Protein AF-A0A3B0PSJ5-F1 (afdb_monomer_lite)

Sequence (143 aa):
MAKVKHVYKYLIAAVSFLVAGGVSLGAVKLYSDNSSQTKGALNPAENELVNVFLAKDSSPELKFLLQDKKTSVASFGKYQDGQDNLDRVTYNGRSYEYEDFFNVFYLQNGFLPVLEISYGSFKFYNEYLEAVPPHEFLKFAQW

Organism: Mycoplasmopsis synoviae (NCBI:txid2109)

pLDDT: mean 81.46, std 12.16, range [44.53, 95.94]

Secondary structure (DSSP, 8-state):
----SSHHHHHHHHHHHHHHHHHHHHHHHHHHHHSHHHH----TTGGG---TTS-TTPPPEEEEE-TTSS-EEEEEEE-TTS-EEEEEEEETTEEEEHHHHHHHHHHHHSSPPEEEEEETTEEEEES-TTTS-HHHHHHHHT-

Structure (mmCIF, N/CA/C/O backbone):
data_AF-A0A3B0PSJ5-F1
#
_entry.id   AF-A0A3B0PSJ5-F1
#
loop_
_atom_site.group_PDB
_atom_site.id
_atom_site.type_symbol
_atom_site.label_atom_id
_atom_site.label_alt_id
_atom_site.label_comp_id
_atom_site.label_asym_id
_atom_site.label_entity_id
_atom_site.label_seq_id
_atom_site.pdbx_PDB_ins_code
_atom_site.Cartn_x
_atom_site.Cartn_y
_atom_site.Cartn_z
_atom_site.occupancy
_atom_site.B_iso_or_equiv
_atom_site.auth_seq_id
_atom_site.auth_comp_id
_atom_site.auth_asym_id
_atom_site.auth_atom_id
_atom_site.pdbx_PDB_model_num
ATOM 1 N N . MET A 1 1 ? 34.531 -24.315 -59.737 1.00 44.53 1 MET A N 1
ATOM 2 C CA . MET A 1 1 ? 33.928 -23.909 -58.446 1.00 44.53 1 MET A CA 1
ATOM 3 C C . MET A 1 1 ? 33.456 -22.464 -58.548 1.00 44.53 1 MET A C 1
ATOM 5 O O . MET A 1 1 ? 34.276 -21.563 -58.488 1.00 44.53 1 MET A O 1
ATOM 9 N N . ALA A 1 2 ? 32.162 -22.224 -58.768 1.00 51.25 2 ALA A N 1
ATOM 10 C CA . ALA A 1 2 ? 31.611 -20.874 -58.922 1.00 51.25 2 ALA A CA 1
ATOM 11 C C . ALA A 1 2 ? 30.341 -20.725 -58.073 1.00 51.25 2 ALA A C 1
ATOM 13 O O . ALA A 1 2 ? 29.242 -20.792 -58.605 1.00 51.25 2 ALA A O 1
ATOM 14 N N . LYS A 1 3 ? 30.474 -20.595 -56.743 1.00 53.72 3 LYS A N 1
ATOM 15 C CA . LYS A 1 3 ? 29.314 -20.410 -55.840 1.00 53.72 3 LYS A CA 1
ATOM 16 C C . LYS A 1 3 ? 29.576 -19.545 -54.590 1.00 53.72 3 LYS A C 1
ATOM 18 O O . LYS A 1 3 ? 28.887 -19.705 -53.595 1.00 53.72 3 LYS A O 1
ATOM 23 N N . VAL A 1 4 ? 30.516 -18.590 -54.615 1.00 59.34 4 VAL A N 1
ATOM 24 C CA . VAL A 1 4 ? 30.759 -17.696 -53.448 1.00 59.34 4 VAL A CA 1
ATOM 25 C C . VAL A 1 4 ? 30.830 -16.211 -53.834 1.00 59.34 4 VAL A C 1
ATOM 27 O O . VAL A 1 4 ? 31.589 -15.442 -53.261 1.00 59.34 4 VAL A O 1
ATOM 30 N N . LYS A 1 5 ? 30.055 -15.759 -54.831 1.00 58.47 5 LYS A N 1
ATOM 31 C CA . LYS A 1 5 ? 30.132 -14.357 -55.299 1.00 58.47 5 LYS A CA 1
ATOM 32 C C . LYS A 1 5 ? 29.093 -13.407 -54.692 1.00 58.47 5 LYS A C 1
ATOM 34 O O . LYS A 1 5 ? 29.163 -12.215 -54.964 1.00 58.47 5 LYS A O 1
ATOM 39 N N . HIS A 1 6 ? 28.141 -13.884 -53.883 1.00 66.50 6 HIS A N 1
ATOM 40 C CA . HIS A 1 6 ? 27.057 -13.039 -53.337 1.00 66.50 6 HIS A CA 1
ATOM 41 C C . HIS A 1 6 ? 26.805 -13.187 -51.830 1.00 66.50 6 HIS A C 1
ATOM 43 O O . HIS A 1 6 ? 26.003 -12.436 -51.286 1.00 66.50 6 HIS A O 1
ATOM 49 N N . VAL A 1 7 ? 27.514 -14.085 -51.136 1.00 76.50 7 VAL A N 1
ATOM 50 C CA . VAL A 1 7 ? 27.340 -14.323 -49.688 1.00 76.50 7 VAL A CA 1
ATOM 51 C C . VAL A 1 7 ? 27.573 -13.047 -48.877 1.00 76.50 7 VAL A C 1
ATOM 53 O O . VAL A 1 7 ? 26.792 -12.740 -47.986 1.00 76.50 7 VAL A O 1
ATOM 56 N N . TYR A 1 8 ? 28.571 -12.243 -49.251 1.00 80.69 8 TYR A N 1
ATOM 57 C CA . TYR A 1 8 ? 28.852 -10.968 -48.588 1.00 80.69 8 TYR A CA 1
ATOM 58 C C . TYR A 1 8 ? 27.691 -9.965 -48.690 1.00 80.69 8 TYR A C 1
ATOM 60 O O . TYR A 1 8 ? 27.463 -9.209 -47.755 1.00 80.69 8 TYR A O 1
ATOM 68 N N . LYS A 1 9 ? 26.920 -9.976 -49.789 1.00 82.69 9 LYS A N 1
ATOM 69 C CA . LYS A 1 9 ? 25.769 -9.075 -49.971 1.00 82.69 9 LYS A CA 1
ATOM 70 C C . LYS A 1 9 ? 24.626 -9.450 -49.032 1.00 82.69 9 LYS A C 1
ATOM 72 O O . LYS A 1 9 ? 24.044 -8.575 -48.403 1.00 82.69 9 LYS A O 1
ATOM 77 N N . TYR A 1 10 ? 24.347 -10.747 -48.908 1.00 86.06 10 TYR A N 1
ATOM 78 C CA . TYR A 1 10 ? 23.341 -11.255 -47.974 1.00 86.06 10 TYR A CA 1
ATOM 79 C C . TYR A 1 10 ? 23.756 -11.048 -46.519 1.00 86.06 10 TYR A C 1
ATOM 81 O O . TYR A 1 10 ? 22.918 -10.718 -45.689 1.00 86.06 10 TYR A O 1
ATOM 89 N N . LEU A 1 11 ? 25.048 -11.185 -46.221 1.00 89.00 11 LEU A N 1
ATOM 90 C CA . LEU A 1 11 ? 25.582 -10.986 -44.879 1.00 89.00 11 LEU A CA 1
ATOM 91 C C . LEU A 1 11 ? 25.505 -9.512 -44.463 1.00 89.00 11 LEU A C 1
ATOM 93 O O . LEU A 1 11 ? 25.037 -9.217 -43.370 1.00 89.00 11 LEU A O 1
ATOM 97 N N . ILE A 1 12 ? 25.856 -8.585 -45.361 1.00 89.12 12 ILE A N 1
ATOM 98 C CA . ILE A 1 12 ? 25.671 -7.145 -45.132 1.00 89.12 12 ILE A CA 1
ATOM 99 C C . ILE A 1 12 ? 24.187 -6.822 -44.927 1.00 89.12 12 ILE A C 1
ATOM 101 O O . ILE A 1 12 ? 23.848 -6.164 -43.952 1.00 89.12 12 ILE A O 1
ATOM 105 N N . ALA A 1 13 ? 23.294 -7.330 -45.783 1.00 89.06 13 ALA A N 1
ATOM 106 C CA . ALA A 1 13 ? 21.857 -7.085 -45.651 1.00 89.06 13 ALA A CA 1
ATOM 107 C C . ALA A 1 13 ? 21.289 -7.615 -44.322 1.00 89.06 13 ALA A C 1
ATOM 109 O O . ALA A 1 13 ? 20.544 -6.904 -43.653 1.00 89.06 13 ALA A O 1
ATOM 110 N N . ALA A 1 14 ? 21.673 -8.827 -43.910 1.00 90.25 14 ALA A N 1
ATOM 111 C CA . ALA A 1 14 ? 21.241 -9.419 -42.646 1.00 90.25 14 ALA A CA 1
ATOM 112 C C . ALA A 1 14 ? 21.740 -8.616 -41.436 1.00 90.25 14 ALA A C 1
ATOM 114 O O . ALA A 1 14 ? 20.963 -8.327 -40.529 1.00 90.25 14 ALA A O 1
ATOM 115 N N . VAL A 1 15 ? 23.010 -8.198 -41.446 1.00 91.94 15 VAL A N 1
ATOM 116 C CA . VAL A 1 15 ? 23.580 -7.356 -40.384 1.00 91.94 15 VAL A CA 1
ATOM 117 C C . VAL A 1 15 ? 22.873 -6.005 -40.328 1.00 91.94 15 VAL A C 1
ATOM 119 O O . VAL A 1 15 ? 22.476 -5.578 -39.249 1.00 91.94 15 VAL A O 1
ATOM 122 N N . SER A 1 16 ? 22.644 -5.351 -41.468 1.00 92.12 16 SER A N 1
ATOM 123 C CA . SER A 1 16 ? 21.917 -4.080 -41.514 1.00 92.12 16 SER A CA 1
ATOM 124 C C . SER A 1 16 ? 20.494 -4.209 -40.970 1.00 92.12 16 SER A C 1
ATOM 126 O O . SER A 1 16 ? 20.046 -3.329 -40.239 1.00 92.12 16 SER A O 1
ATOM 128 N N . PHE A 1 17 ? 19.801 -5.311 -41.269 1.00 93.56 17 PHE A N 1
ATOM 129 C CA . PHE A 1 17 ? 18.448 -5.555 -40.767 1.00 93.56 17 PHE A CA 1
ATOM 130 C C . PHE A 1 17 ? 18.428 -5.787 -39.251 1.00 93.56 17 PHE A C 1
ATOM 132 O O . PHE A 1 17 ? 17.582 -5.232 -38.552 1.00 93.56 17 PHE A O 1
ATOM 139 N N . LEU A 1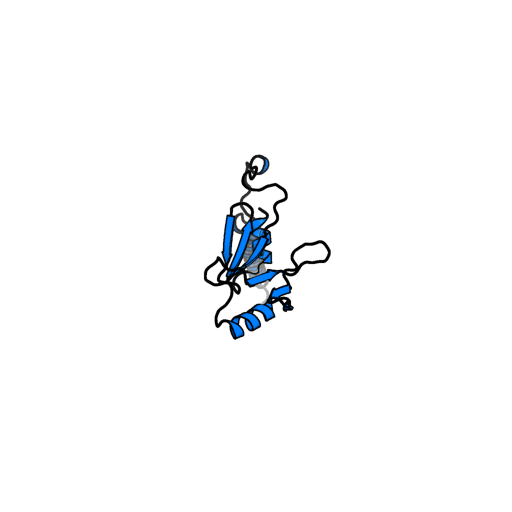 18 ? 19.390 -6.555 -38.729 1.00 94.56 18 LEU A N 1
ATOM 140 C CA . LEU A 1 18 ? 19.534 -6.794 -37.292 1.00 94.56 18 LEU A CA 1
ATOM 141 C C . LEU A 1 18 ? 19.903 -5.519 -36.533 1.00 94.56 18 LEU A C 1
ATOM 143 O O . LEU A 1 18 ? 19.345 -5.263 -35.469 1.00 94.56 18 LEU A O 1
ATOM 147 N N . VAL A 1 19 ? 20.799 -4.699 -37.085 1.00 95.50 19 VAL A N 1
ATOM 148 C CA . VAL A 1 19 ? 21.172 -3.409 -36.492 1.00 95.50 19 VAL A CA 1
ATOM 149 C C . VAL A 1 19 ? 19.974 -2.465 -36.481 1.00 95.50 19 VAL A C 1
ATOM 151 O O . VAL A 1 19 ? 19.663 -1.905 -35.435 1.00 95.50 19 VAL A O 1
ATOM 154 N N . ALA A 1 20 ? 19.264 -2.325 -37.603 1.00 94.06 20 ALA A N 1
ATOM 155 C CA . ALA A 1 20 ? 18.084 -1.468 -37.677 1.00 94.06 20 ALA A CA 1
ATOM 156 C C . ALA A 1 20 ? 16.992 -1.925 -36.695 1.00 94.06 20 ALA A C 1
ATOM 158 O O . ALA A 1 20 ? 16.495 -1.118 -35.913 1.00 94.06 20 ALA A O 1
ATOM 159 N N . GLY A 1 21 ? 16.680 -3.225 -36.668 1.00 95.31 21 GLY A N 1
ATOM 160 C CA . GLY A 1 21 ? 15.701 -3.790 -35.739 1.00 95.31 21 GLY A CA 1
ATOM 161 C C . GLY A 1 21 ? 16.107 -3.619 -34.274 1.00 95.31 21 GLY A C 1
ATOM 162 O O . GLY A 1 21 ? 15.289 -3.207 -33.453 1.00 95.31 21 GLY A O 1
ATOM 163 N N . GLY A 1 22 ? 17.378 -3.865 -33.949 1.00 95.69 22 GLY A N 1
ATOM 164 C CA . GLY A 1 22 ? 17.918 -3.683 -32.603 1.00 95.69 22 GLY A CA 1
ATOM 165 C C . GLY A 1 22 ? 17.865 -2.228 -32.136 1.00 95.69 22 GLY A C 1
ATOM 166 O O . GLY A 1 22 ? 17.450 -1.967 -31.010 1.00 95.69 22 GLY A O 1
ATOM 167 N N . VAL A 1 23 ? 18.210 -1.275 -33.008 1.00 95.94 23 VAL A N 1
ATOM 168 C CA . VAL A 1 23 ? 18.124 0.163 -32.707 1.00 95.94 23 VAL A CA 1
ATOM 169 C C . VAL A 1 23 ? 16.675 0.587 -32.487 1.00 95.94 23 VAL A C 1
ATOM 171 O O . VAL A 1 23 ? 16.395 1.269 -31.506 1.00 95.94 23 VAL A O 1
ATOM 174 N N . SER A 1 24 ? 15.741 0.168 -33.346 1.00 95.00 24 SER A N 1
ATOM 175 C CA . SER A 1 24 ? 14.327 0.527 -33.194 1.00 95.00 24 SER A CA 1
ATOM 176 C C . SER A 1 24 ? 13.722 -0.041 -31.909 1.00 95.00 24 SER A C 1
ATOM 178 O O . SER A 1 24 ? 13.111 0.702 -31.144 1.00 95.00 24 SER A O 1
ATOM 180 N N . LEU A 1 25 ? 13.930 -1.331 -31.628 1.00 94.81 25 LEU A N 1
ATOM 181 C CA . LEU A 1 25 ? 13.424 -1.961 -30.405 1.00 94.81 25 LEU A CA 1
ATOM 182 C C . LEU A 1 25 ? 14.086 -1.381 -29.150 1.00 94.81 25 LEU A C 1
ATOM 184 O O . LEU A 1 25 ? 13.407 -1.121 -28.158 1.00 94.81 25 LEU A O 1
ATOM 188 N N . GLY A 1 26 ? 15.395 -1.130 -29.203 1.00 94.56 26 GLY A N 1
ATOM 189 C CA . GLY A 1 26 ? 16.142 -0.508 -28.114 1.00 94.56 26 GLY A CA 1
ATOM 190 C C . GLY A 1 26 ? 15.674 0.917 -27.826 1.00 94.56 26 GLY A C 1
ATOM 191 O O . GLY A 1 26 ? 15.481 1.263 -26.665 1.00 94.56 26 GLY A O 1
ATOM 192 N N . ALA A 1 27 ? 15.422 1.720 -28.863 1.00 93.81 27 ALA A N 1
ATOM 193 C CA . ALA A 1 27 ? 14.903 3.077 -28.720 1.00 93.81 27 ALA A CA 1
ATOM 194 C C . ALA A 1 27 ? 13.500 3.088 -28.102 1.00 93.81 27 ALA A C 1
ATOM 196 O O . ALA A 1 27 ? 13.247 3.871 -27.190 1.00 93.81 27 ALA A O 1
ATOM 197 N N . VAL A 1 28 ? 12.610 2.190 -28.540 1.00 94.12 28 VAL A N 1
ATOM 198 C CA . VAL A 1 28 ? 11.267 2.054 -27.954 1.00 94.12 28 VAL A CA 1
ATOM 199 C C . VAL A 1 28 ? 11.355 1.630 -26.492 1.00 94.12 28 VAL A C 1
ATOM 201 O O . VAL A 1 28 ? 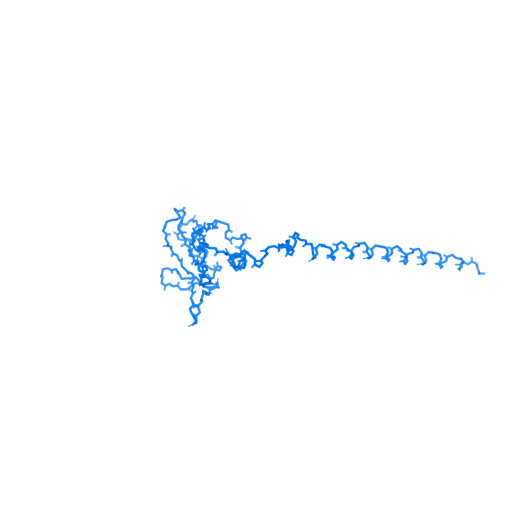10.692 2.230 -25.651 1.00 94.12 28 VAL A O 1
ATOM 204 N N . LYS A 1 29 ? 12.198 0.644 -26.164 1.00 93.69 29 LYS A N 1
ATOM 205 C CA . LYS A 1 29 ? 12.382 0.198 -24.780 1.00 93.69 29 LYS A CA 1
ATOM 206 C C . LYS A 1 29 ? 12.947 1.308 -23.894 1.00 93.69 29 LYS A C 1
ATOM 208 O O . LYS A 1 29 ? 12.393 1.574 -22.835 1.00 93.69 29 LYS A O 1
ATOM 213 N N . LEU A 1 30 ? 14.006 1.983 -24.341 1.00 93.81 30 LEU A N 1
ATOM 214 C CA . LEU A 1 30 ? 14.597 3.102 -23.608 1.00 93.81 30 LEU A CA 1
ATOM 215 C C . LEU A 1 30 ? 13.599 4.239 -23.414 1.00 93.81 30 LEU A C 1
ATOM 217 O O . LEU A 1 30 ? 13.533 4.792 -22.319 1.00 93.81 30 LEU A O 1
ATOM 221 N N . TYR A 1 31 ? 12.824 4.582 -24.444 1.00 91.19 31 TYR A N 1
ATOM 222 C CA . TYR A 1 31 ?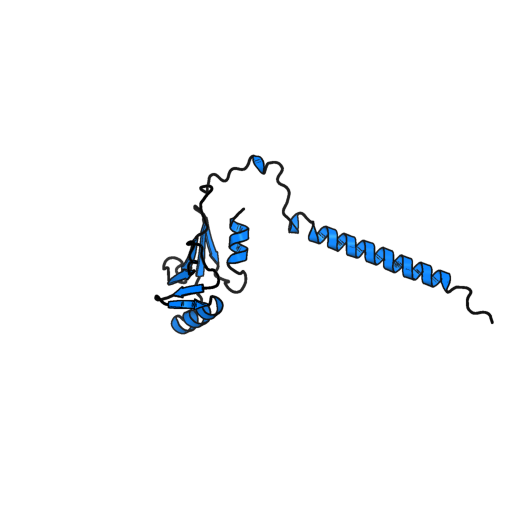 11.790 5.601 -24.327 1.00 91.19 31 TYR A CA 1
ATOM 223 C C . TYR A 1 31 ? 10.706 5.170 -23.343 1.00 91.19 31 TYR A C 1
ATOM 225 O O . TYR A 1 31 ? 10.390 5.936 -22.446 1.00 91.19 31 TYR A O 1
ATOM 233 N N . SER A 1 32 ? 10.191 3.943 -23.450 1.00 89.94 32 SER A N 1
ATOM 234 C CA . SER A 1 32 ? 9.193 3.398 -22.525 1.00 89.94 32 SER A CA 1
ATOM 235 C C . SER A 1 32 ? 9.680 3.481 -21.079 1.00 89.94 32 SER A C 1
ATOM 237 O O . SER A 1 32 ? 9.009 4.077 -20.246 1.00 89.94 32 SER A O 1
ATOM 239 N N . ASP A 1 33 ? 10.885 2.980 -20.801 1.00 89.38 33 ASP A N 1
ATOM 240 C CA . ASP A 1 33 ? 11.444 2.920 -19.448 1.00 89.38 33 ASP A CA 1
ATOM 241 C C . ASP A 1 33 ? 11.772 4.319 -18.872 1.00 89.38 33 ASP A C 1
ATOM 243 O O . ASP A 1 33 ? 11.906 4.473 -17.659 1.00 89.38 33 ASP A O 1
ATOM 247 N N . ASN A 1 34 ? 11.914 5.351 -19.717 1.00 88.12 34 ASN A N 1
ATOM 248 C CA . ASN A 1 34 ? 12.265 6.720 -19.308 1.00 88.12 34 ASN A CA 1
ATOM 249 C C . ASN A 1 34 ? 11.186 7.772 -19.602 1.00 88.12 34 ASN A C 1
ATOM 251 O O . ASN A 1 34 ? 11.430 8.960 -19.393 1.00 88.12 34 ASN A O 1
ATOM 255 N N . SER A 1 35 ? 10.023 7.366 -20.102 1.00 85.88 35 SER A N 1
ATOM 256 C CA . SER A 1 35 ? 8.956 8.285 -20.494 1.00 85.88 35 SER A CA 1
ATOM 257 C C . SER A 1 35 ? 8.373 9.006 -19.280 1.00 85.88 35 SER A C 1
ATOM 259 O O . SER A 1 35 ? 8.423 8.496 -18.159 1.00 85.88 35 SER A O 1
ATOM 261 N N . SER A 1 36 ? 7.761 10.172 -19.496 1.00 83.62 36 SER A N 1
ATOM 262 C CA . SER A 1 36 ? 7.045 10.886 -18.432 1.00 83.62 36 SER A CA 1
ATOM 263 C C . SER A 1 36 ? 5.823 10.115 -17.927 1.00 83.62 36 SER A C 1
ATOM 265 O O . SER A 1 36 ? 5.392 10.316 -16.798 1.00 83.62 36 SER A O 1
ATOM 267 N N . GLN A 1 37 ? 5.278 9.202 -18.730 1.00 78.12 37 GLN A N 1
ATOM 268 C CA . GLN A 1 37 ? 4.210 8.292 -18.328 1.00 78.12 37 GLN A CA 1
ATOM 269 C C . GLN A 1 37 ? 4.702 7.249 -17.318 1.00 78.12 37 GLN A C 1
ATOM 271 O O . GLN A 1 37 ? 3.943 6.853 -16.440 1.00 78.12 37 GLN A O 1
ATOM 276 N N . THR A 1 38 ? 5.959 6.816 -17.426 1.00 79.19 38 THR A N 1
ATOM 277 C CA . THR A 1 38 ? 6.551 5.815 -16.526 1.00 79.19 38 THR A CA 1
ATOM 278 C C . THR A 1 38 ? 7.253 6.447 -15.330 1.00 79.19 38 THR A C 1
ATOM 280 O O . THR A 1 38 ? 7.122 5.952 -14.216 1.00 79.19 38 THR A O 1
ATOM 283 N N . LYS A 1 39 ? 7.998 7.536 -15.539 1.00 81.81 39 LYS A N 1
ATOM 284 C CA . LYS A 1 39 ? 8.790 8.207 -14.496 1.00 81.81 39 LYS A CA 1
ATOM 285 C C . LYS A 1 39 ? 8.101 9.414 -13.857 1.00 81.81 39 LYS A C 1
ATOM 287 O O . LYS A 1 39 ? 8.651 9.986 -12.924 1.00 81.81 39 LYS A O 1
ATOM 292 N N . GLY A 1 40 ? 6.926 9.801 -14.344 1.00 76.31 40 GLY A N 1
ATOM 293 C CA . GLY A 1 40 ? 6.289 11.064 -13.983 1.00 76.31 40 GLY A CA 1
ATOM 294 C C . GLY A 1 40 ? 6.815 12.233 -14.822 1.00 76.31 40 GLY A C 1
ATOM 295 O O . GLY A 1 40 ? 7.919 12.203 -15.372 1.00 76.31 40 GLY A O 1
ATOM 296 N N . ALA A 1 41 ? 5.994 13.272 -14.970 1.00 77.56 41 ALA A N 1
ATOM 297 C CA . ALA A 1 41 ? 6.405 14.505 -15.631 1.00 77.56 41 ALA A CA 1
ATOM 298 C C . ALA A 1 41 ? 7.224 15.373 -14.666 1.00 77.56 41 ALA A C 1
ATOM 300 O O . ALA A 1 41 ? 6.842 15.535 -13.510 1.00 77.56 41 ALA A O 1
ATOM 301 N N . LEU A 1 42 ? 8.313 15.972 -15.159 1.00 76.19 42 LEU A N 1
ATOM 302 C CA . LEU A 1 42 ? 9.036 16.997 -14.407 1.00 76.19 42 LEU A CA 1
ATOM 303 C C . LEU A 1 42 ? 8.119 18.204 -14.210 1.00 76.19 42 LEU A C 1
ATOM 305 O O . LEU A 1 42 ? 7.652 18.797 -15.187 1.00 76.19 42 LEU A O 1
ATOM 309 N N . ASN A 1 43 ? 7.869 18.561 -12.954 1.00 72.62 43 ASN A N 1
ATOM 310 C CA . ASN A 1 43 ? 7.091 19.740 -12.623 1.00 72.62 43 ASN A CA 1
ATOM 311 C C . ASN A 1 43 ? 8.036 20.947 -12.494 1.00 72.62 43 ASN A C 1
ATOM 313 O O . ASN A 1 43 ? 8.847 20.983 -11.571 1.00 72.62 43 ASN A O 1
ATOM 317 N N . PRO A 1 44 ? 7.956 21.960 -13.377 1.00 77.31 44 PRO A N 1
ATOM 318 C CA . PRO A 1 44 ? 8.846 23.121 -13.312 1.00 77.31 44 PRO A CA 1
ATOM 319 C C . PRO A 1 44 ? 8.696 23.939 -12.017 1.00 77.31 44 PRO A C 1
ATOM 321 O O . PRO A 1 44 ? 9.585 24.725 -11.705 1.00 77.31 44 PRO A O 1
ATOM 324 N N . ALA A 1 45 ? 7.609 23.741 -11.264 1.00 77.69 45 ALA A N 1
ATOM 325 C CA . ALA A 1 45 ? 7.339 24.388 -9.982 1.00 77.69 45 ALA A CA 1
ATOM 326 C C . ALA A 1 45 ? 7.467 23.433 -8.776 1.00 77.69 45 ALA A C 1
ATOM 328 O O . ALA A 1 45 ? 6.972 23.750 -7.701 1.00 77.69 45 ALA A O 1
ATOM 329 N N . GLU A 1 46 ? 8.113 22.269 -8.919 1.00 70.44 46 GLU A N 1
ATOM 330 C CA . GLU A 1 46 ? 8.253 21.266 -7.843 1.00 70.44 46 GLU A CA 1
ATOM 331 C C . GLU A 1 46 ? 8.769 21.865 -6.523 1.00 70.44 46 GLU A C 1
ATOM 333 O O . GLU A 1 46 ? 8.230 21.582 -5.459 1.00 70.44 46 GLU A O 1
ATOM 338 N N . ASN A 1 47 ? 9.733 22.786 -6.596 1.00 71.56 47 ASN A N 1
ATOM 339 C CA . ASN A 1 47 ? 10.316 23.441 -5.418 1.00 71.56 47 ASN A CA 1
ATOM 340 C C . ASN A 1 47 ? 9.420 24.521 -4.780 1.00 71.56 47 ASN A C 1
ATOM 342 O O . ASN A 1 47 ? 9.739 25.021 -3.701 1.00 71.56 47 ASN A O 1
ATOM 346 N N . GLU A 1 48 ? 8.340 24.919 -5.451 1.00 73.31 48 GLU A N 1
ATOM 347 C CA . GLU A 1 48 ? 7.399 25.947 -4.987 1.00 73.31 48 GLU A CA 1
ATOM 348 C C . GLU A 1 48 ? 6.095 25.337 -4.452 1.00 73.31 48 GLU A C 1
ATOM 350 O O . GLU A 1 48 ? 5.307 26.017 -3.791 1.00 73.31 48 GLU A O 1
ATOM 355 N N . LEU A 1 49 ? 5.864 24.047 -4.706 1.00 63.62 49 LEU A N 1
ATOM 356 C CA . LEU A 1 49 ? 4.686 23.333 -4.239 1.00 63.62 49 LEU A CA 1
ATOM 357 C C . LEU A 1 49 ? 4.900 22.840 -2.810 1.00 63.62 49 LEU A C 1
ATOM 359 O O . LEU A 1 49 ? 5.553 21.834 -2.554 1.00 63.62 49 LEU A O 1
ATOM 363 N N . VAL A 1 50 ? 4.300 23.554 -1.862 1.00 63.09 50 VAL A N 1
ATOM 364 C CA . VAL A 1 50 ? 4.213 23.112 -0.470 1.00 63.09 50 VAL A CA 1
ATOM 365 C C . VAL A 1 50 ? 2.853 22.462 -0.261 1.00 63.09 50 VAL A C 1
ATOM 367 O O . VAL A 1 50 ? 1.815 23.099 -0.454 1.00 63.09 50 VAL A O 1
ATOM 370 N N . ASN A 1 51 ? 2.843 21.195 0.152 1.00 60.50 51 ASN A N 1
ATOM 371 C CA . ASN A 1 51 ? 1.604 20.511 0.490 1.00 60.50 51 ASN A CA 1
ATOM 372 C C . ASN A 1 51 ? 1.063 21.034 1.831 1.00 60.50 51 ASN A C 1
ATOM 374 O O . ASN A 1 51 ? 1.423 20.558 2.901 1.00 60.50 51 ASN A O 1
ATOM 378 N N . VAL A 1 52 ? 0.209 22.056 1.772 1.00 67.25 52 VAL A N 1
ATOM 379 C CA . VAL A 1 52 ? -0.385 22.706 2.956 1.00 67.25 52 VAL A CA 1
ATOM 380 C C . VAL A 1 52 ? -1.447 21.854 3.659 1.00 67.25 52 VAL A C 1
ATOM 382 O O . VAL A 1 52 ? -1.889 22.207 4.751 1.00 67.25 52 VAL A O 1
ATOM 38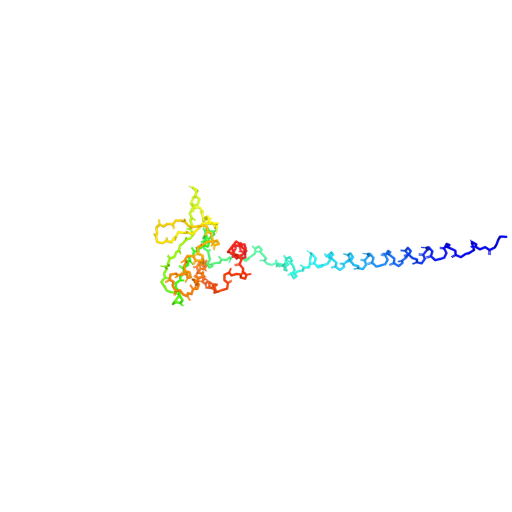5 N N . PHE A 1 53 ? -1.874 20.746 3.048 1.00 60.19 53 PHE A N 1
ATOM 386 C CA . PHE A 1 53 ? -2.893 19.850 3.600 1.00 60.19 53 PHE A CA 1
ATOM 387 C C . PHE A 1 53 ? -2.308 18.768 4.513 1.00 60.19 53 PHE A C 1
ATOM 389 O O . PHE A 1 53 ? -3.062 18.055 5.178 1.00 60.19 53 PHE A O 1
ATOM 396 N N . LEU A 1 54 ? -0.980 18.653 4.563 1.00 60.22 54 LEU A N 1
ATOM 397 C CA . LEU A 1 54 ? -0.266 17.647 5.335 1.00 60.22 54 LEU A CA 1
ATOM 398 C C . LEU A 1 54 ? 0.766 18.327 6.227 1.00 60.22 54 LEU A C 1
ATOM 400 O O . LEU A 1 54 ? 1.557 19.155 5.781 1.00 60.22 54 LEU A O 1
ATOM 404 N N . ALA A 1 55 ? 0.794 17.946 7.502 1.00 60.91 55 ALA A N 1
ATOM 405 C CA . ALA A 1 55 ? 1.988 18.191 8.293 1.00 60.91 55 ALA A CA 1
ATOM 406 C C . ALA A 1 55 ? 3.132 17.387 7.659 1.00 60.91 55 ALA A C 1
ATOM 408 O O . ALA A 1 55 ? 2.925 16.236 7.266 1.00 60.91 55 ALA A O 1
ATOM 409 N N . LYS A 1 56 ? 4.329 17.980 7.588 1.00 56.81 56 LYS A N 1
ATOM 410 C CA . LYS A 1 56 ? 5.532 17.399 6.961 1.00 56.81 56 LYS A CA 1
ATOM 411 C C . LYS A 1 56 ? 5.909 16.008 7.507 1.00 56.81 56 LYS A C 1
ATOM 413 O O . LYS A 1 56 ? 6.641 15.272 6.857 1.00 56.81 56 LYS A O 1
ATOM 418 N N . ASP A 1 57 ? 5.342 15.650 8.659 1.00 60.44 57 ASP A N 1
ATOM 419 C CA . ASP A 1 57 ? 5.638 14.443 9.427 1.00 60.44 57 ASP A CA 1
ATOM 420 C C . ASP A 1 57 ? 4.417 13.506 9.539 1.00 60.44 57 ASP A C 1
ATOM 422 O O . ASP A 1 57 ? 4.443 12.516 10.272 1.00 60.44 57 ASP A O 1
ATOM 426 N N . SER A 1 58 ? 3.311 13.820 8.851 1.00 65.69 58 SER A N 1
ATOM 427 C CA . SER A 1 58 ? 2.139 12.944 8.848 1.00 65.69 58 SER A CA 1
ATOM 428 C C . SER A 1 58 ? 2.476 11.659 8.099 1.00 65.69 58 SER A C 1
ATOM 430 O O . SER A 1 58 ? 2.894 11.688 6.946 1.00 65.69 58 SER A O 1
ATOM 432 N N . SER A 1 59 ? 2.346 10.526 8.785 1.00 71.75 59 SER A N 1
ATOM 433 C CA . SER A 1 59 ? 2.484 9.203 8.182 1.00 71.75 59 SER A CA 1
ATOM 434 C C . SER A 1 59 ? 1.096 8.682 7.817 1.00 71.75 59 SER A C 1
ATOM 436 O O . SER A 1 59 ? 0.154 8.906 8.580 1.00 71.75 59 SER A O 1
ATOM 438 N N . PRO A 1 60 ? 0.937 8.015 6.666 1.00 76.44 60 PRO A N 1
ATOM 439 C CA . PRO A 1 60 ? -0.323 7.376 6.320 1.00 76.44 60 PRO A CA 1
ATOM 440 C C . PRO A 1 60 ? -0.688 6.307 7.354 1.00 76.44 60 PRO A C 1
ATOM 442 O O . PRO A 1 60 ? 0.149 5.501 7.752 1.00 76.44 60 PRO A O 1
ATOM 445 N N . GLU A 1 61 ? -1.948 6.305 7.775 1.00 82.31 61 GLU A N 1
ATOM 446 C CA . GLU A 1 61 ? -2.506 5.316 8.693 1.00 82.31 61 GLU A CA 1
ATOM 447 C C . GLU A 1 61 ? -3.307 4.272 7.919 1.00 82.31 61 GLU A C 1
ATOM 449 O O . GLU A 1 61 ? -4.152 4.606 7.083 1.00 82.31 61 GLU A O 1
ATOM 454 N N . LEU A 1 62 ? -3.069 3.001 8.237 1.00 86.94 62 LEU A N 1
ATOM 455 C CA . LEU A 1 62 ? -3.686 1.857 7.579 1.00 86.94 62 LEU A CA 1
ATOM 456 C C . LEU A 1 62 ? -4.546 1.057 8.560 1.00 86.94 62 LEU A C 1
ATOM 458 O O . LEU A 1 62 ? -4.080 0.627 9.619 1.00 86.94 62 LEU A O 1
ATOM 462 N N . LYS A 1 63 ? -5.796 0.779 8.187 1.00 90.81 63 LYS A N 1
ATOM 463 C CA . LYS A 1 63 ? -6.669 -0.126 8.951 1.00 90.81 63 LYS A CA 1
ATOM 464 C C . LYS A 1 63 ? -7.675 -0.831 8.061 1.00 90.81 63 LYS A C 1
ATOM 466 O O . LYS A 1 63 ? -8.069 -0.329 7.013 1.00 90.81 63 LYS A O 1
ATOM 471 N N . PHE A 1 64 ? -8.143 -1.974 8.528 1.00 92.88 64 PHE A N 1
ATOM 472 C CA . PHE A 1 64 ? -9.209 -2.726 7.893 1.00 92.88 64 PHE A CA 1
ATOM 473 C C . PHE A 1 64 ? -10.543 -2.410 8.551 1.00 92.88 64 PHE A C 1
ATOM 475 O O . PHE A 1 64 ? -10.664 -2.405 9.779 1.00 92.88 64 PHE A O 1
ATOM 482 N N . LEU A 1 65 ? -11.549 -2.182 7.719 1.00 94.75 65 LEU A N 1
ATOM 483 C CA . LEU A 1 65 ? -12.911 -1.848 8.092 1.00 94.75 65 LEU A CA 1
ATOM 484 C C . LEU A 1 65 ? -13.891 -2.929 7.620 1.00 94.75 65 LEU A C 1
ATOM 486 O O . LEU A 1 65 ? -13.599 -3.710 6.711 1.00 94.75 65 LEU A O 1
ATOM 490 N N . LEU A 1 66 ? -15.088 -2.932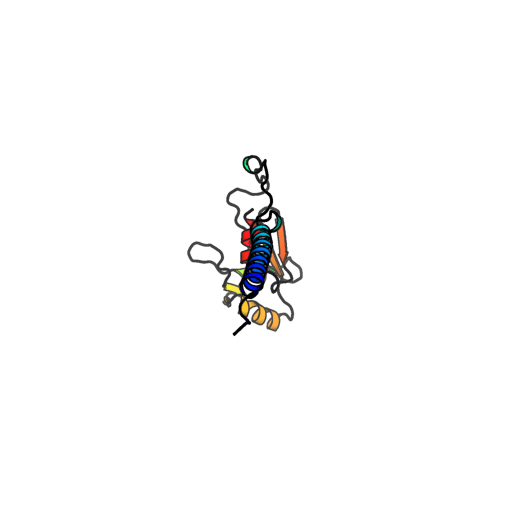 8.206 1.00 93.88 66 LEU A N 1
ATOM 491 C CA . LEU A 1 66 ? -16.252 -3.595 7.618 1.00 93.88 66 LEU A CA 1
ATOM 492 C C . LEU A 1 66 ? -16.694 -2.895 6.322 1.00 93.88 66 LEU A C 1
ATOM 494 O O . LEU A 1 66 ? -16.292 -1.769 6.022 1.00 93.88 66 LEU A O 1
ATOM 498 N N . GLN A 1 67 ? -17.604 -3.540 5.586 1.00 89.81 67 GLN A N 1
ATOM 499 C CA . GLN A 1 67 ? -18.199 -2.975 4.367 1.00 89.81 67 GLN A CA 1
ATOM 500 C C . GLN A 1 67 ? -18.954 -1.656 4.597 1.00 89.81 67 GLN A C 1
ATOM 502 O O . GLN A 1 67 ? -19.157 -0.890 3.659 1.00 89.81 67 GLN A O 1
ATOM 507 N N . ASP A 1 68 ? -19.336 -1.353 5.841 1.00 90.31 68 ASP A N 1
ATOM 508 C CA . ASP A 1 68 ? -19.946 -0.073 6.210 1.00 90.31 68 ASP A CA 1
ATOM 509 C C . ASP A 1 68 ? -18.964 1.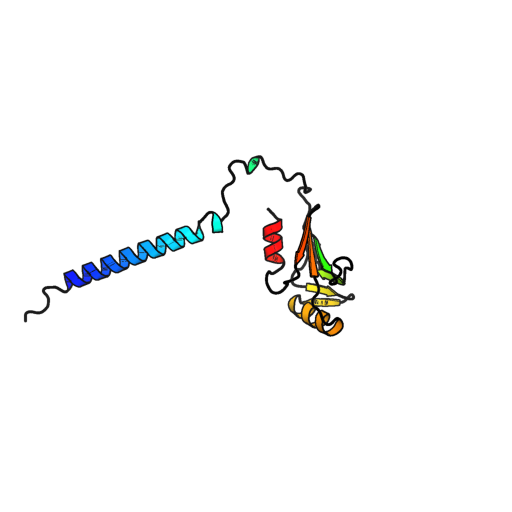116 6.180 1.00 90.31 68 ASP A C 1
ATOM 511 O O . ASP A 1 68 ? -19.402 2.263 6.299 1.00 90.31 68 ASP A O 1
ATOM 515 N N . LYS A 1 69 ? -17.654 0.849 6.034 1.00 89.88 69 LYS A N 1
ATOM 516 C CA . LYS A 1 69 ? -16.545 1.822 6.043 1.00 89.88 69 LYS A CA 1
ATOM 517 C C . LYS A 1 69 ? -16.492 2.690 7.305 1.00 89.88 69 LYS A C 1
ATOM 519 O O . LYS A 1 69 ? -15.923 3.780 7.294 1.00 89.88 69 LYS A O 1
ATOM 524 N N . LYS A 1 70 ? -17.084 2.224 8.404 1.00 89.25 70 LYS A N 1
ATOM 525 C CA . LYS A 1 70 ? -17.138 2.935 9.692 1.00 89.25 70 LYS A CA 1
ATOM 526 C C . LYS A 1 70 ? -16.524 2.112 10.808 1.00 89.25 70 LYS A C 1
ATOM 528 O O . LYS A 1 70 ? -15.853 2.663 11.679 1.00 89.25 70 LYS A O 1
ATOM 533 N N . THR A 1 71 ? -16.744 0.804 10.779 1.00 91.94 71 THR A N 1
ATOM 534 C CA . THR A 1 71 ? -16.337 -0.091 11.855 1.00 91.94 71 THR A CA 1
ATOM 535 C C . THR A 1 71 ? -14.948 -0.647 11.576 1.00 91.94 71 THR A C 1
ATOM 537 O O . THR A 1 71 ? -14.773 -1.423 10.641 1.00 91.94 71 THR A O 1
ATOM 540 N N . SER A 1 72 ? -13.963 -0.262 12.392 1.00 92.69 72 SER A N 1
ATOM 541 C CA . SER A 1 72 ? -12.609 -0.828 12.340 1.00 92.69 72 SER A CA 1
ATOM 542 C C . SER A 1 72 ? -12.596 -2.240 12.905 1.00 92.69 72 SER A C 1
ATOM 544 O O . SER A 1 72 ? -13.113 -2.471 13.996 1.00 92.69 72 SER A O 1
ATOM 546 N N . VAL A 1 73 ? -11.996 -3.172 12.169 1.00 93.69 73 VAL A N 1
ATOM 547 C CA . VAL A 1 73 ? -11.958 -4.597 12.524 1.00 93.69 73 VAL A CA 1
ATOM 548 C C . VAL A 1 73 ? -10.552 -5.116 12.739 1.00 93.69 73 VAL A C 1
ATOM 550 O O . VAL A 1 73 ? -10.354 -5.968 13.599 1.00 93.69 73 VAL A O 1
ATOM 553 N N . ALA A 1 74 ? -9.574 -4.602 11.999 1.00 92.12 74 ALA A N 1
ATOM 554 C CA . ALA A 1 74 ? -8.185 -5.006 12.142 1.00 92.12 74 ALA A CA 1
ATOM 555 C C . ALA A 1 74 ? -7.246 -3.844 11.820 1.00 92.12 74 ALA A C 1
ATOM 557 O O . ALA A 1 74 ? -7.614 -2.893 11.131 1.00 92.12 74 ALA A O 1
ATOM 558 N N . SER A 1 75 ? -6.020 -3.931 12.309 1.00 90.00 75 SER A N 1
ATOM 559 C CA . SER A 1 75 ? -4.948 -2.982 12.007 1.00 90.00 75 SER A CA 1
ATOM 560 C C . SER A 1 75 ? -3.692 -3.746 11.632 1.00 90.00 75 SER A C 1
ATOM 562 O O . SER A 1 75 ? -3.541 -4.914 12.000 1.00 90.00 75 SER A O 1
ATOM 564 N N . PHE A 1 76 ? -2.764 -3.100 10.938 1.00 87.12 76 PHE A N 1
ATOM 565 C CA . PHE A 1 76 ? -1.449 -3.695 10.744 1.00 87.12 76 PHE A CA 1
ATOM 566 C C . PHE A 1 76 ? -0.733 -3.867 12.090 1.00 87.12 76 PHE A C 1
ATOM 568 O O . PHE A 1 76 ? -1.009 -3.165 13.071 1.00 87.12 76 PHE A O 1
ATOM 575 N N . GLY A 1 77 ? 0.126 -4.882 12.168 1.00 77.69 77 GLY A N 1
ATOM 576 C CA . GLY A 1 77 ? 1.056 -5.044 13.276 1.00 77.69 77 GLY A CA 1
ATOM 577 C C . GLY A 1 77 ? 2.056 -3.890 13.298 1.00 77.69 77 GLY A C 1
ATOM 578 O O . GLY A 1 77 ? 2.146 -3.123 12.348 1.00 77.69 77 GLY A O 1
ATOM 579 N N . LYS A 1 78 ? 2.830 -3.771 14.374 1.00 74.12 78 LYS A N 1
ATOM 580 C CA . LYS A 1 78 ? 3.891 -2.765 14.487 1.00 74.12 78 LYS A CA 1
ATOM 581 C C . LYS A 1 78 ? 5.251 -3.454 14.594 1.00 74.12 78 LYS A C 1
ATOM 583 O O . LYS A 1 78 ? 5.369 -4.458 15.300 1.00 74.12 78 LYS A O 1
ATOM 588 N N . TYR A 1 79 ? 6.267 -2.940 13.908 1.00 62.25 79 TYR A N 1
ATOM 589 C CA . TYR A 1 79 ? 7.667 -3.246 14.198 1.00 62.25 79 TYR A CA 1
ATOM 590 C C . TYR A 1 79 ? 8.083 -2.595 15.532 1.00 62.25 79 TYR A C 1
ATOM 592 O O . TYR A 1 79 ? 7.352 -1.782 16.102 1.00 62.25 79 TYR A O 1
ATOM 600 N N . GLN A 1 80 ? 9.248 -2.974 16.073 1.00 55.97 80 GLN A N 1
ATOM 601 C CA . GLN A 1 80 ? 9.720 -2.488 17.383 1.00 55.97 80 GLN A CA 1
ATOM 602 C C . GLN A 1 80 ? 9.962 -0.971 17.433 1.00 55.97 80 GLN A C 1
ATOM 604 O O . GLN A 1 80 ? 9.955 -0.388 18.514 1.00 55.97 80 GLN A O 1
ATOM 609 N N . ASP A 1 81 ? 10.156 -0.340 16.280 1.00 61.66 81 ASP A N 1
ATOM 610 C CA . ASP A 1 81 ? 10.310 1.106 16.110 1.00 61.66 81 ASP A CA 1
ATOM 611 C C . ASP A 1 81 ? 8.967 1.855 15.979 1.00 61.66 81 ASP A C 1
ATOM 613 O O . ASP A 1 81 ? 8.951 3.077 15.850 1.00 61.66 81 ASP A O 1
ATOM 617 N N . GLY A 1 82 ? 7.836 1.142 16.038 1.00 61.38 82 GLY A N 1
ATOM 618 C CA . GLY A 1 82 ? 6.495 1.714 15.921 1.00 61.38 82 GLY A CA 1
ATOM 619 C C . GLY A 1 82 ? 6.002 1.909 14.483 1.00 61.38 82 GLY A C 1
ATOM 620 O O . GLY A 1 82 ? 4.890 2.418 14.302 1.00 61.38 82 GLY A O 1
ATOM 621 N N . GLN A 1 83 ? 6.767 1.488 13.467 1.00 65.88 83 GLN A N 1
ATOM 622 C CA . GLN A 1 83 ? 6.303 1.467 12.076 1.00 65.88 83 GLN A CA 1
ATOM 623 C C . GLN A 1 83 ? 5.326 0.316 11.830 1.00 65.88 83 GLN A C 1
ATOM 625 O O . GLN A 1 83 ? 5.389 -0.711 12.503 1.00 65.88 83 GLN A O 1
ATOM 630 N N . ASP A 1 84 ? 4.414 0.473 10.870 1.00 71.88 84 ASP A N 1
ATOM 631 C CA . ASP A 1 84 ? 3.511 -0.613 10.481 1.00 71.88 84 ASP A CA 1
ATOM 632 C C . ASP A 1 84 ? 4.292 -1.771 9.851 1.00 71.88 84 ASP A C 1
ATOM 634 O O . ASP A 1 84 ? 5.016 -1.605 8.872 1.00 71.88 84 ASP A O 1
ATOM 638 N N . ASN A 1 85 ? 4.105 -2.965 10.409 1.00 79.50 85 ASN A N 1
ATOM 639 C CA . ASN A 1 85 ? 4.505 -4.217 9.796 1.00 79.50 85 ASN A CA 1
ATOM 640 C C . ASN A 1 85 ? 3.413 -4.652 8.823 1.00 79.50 85 ASN A C 1
ATOM 642 O O . ASN A 1 85 ? 2.409 -5.245 9.223 1.00 79.50 85 ASN A O 1
ATOM 646 N N . LEU A 1 86 ? 3.633 -4.346 7.545 1.00 80.69 86 LEU A N 1
ATOM 647 C CA . LEU A 1 86 ? 2.682 -4.616 6.467 1.00 80.69 86 LEU A CA 1
ATOM 648 C C . LEU A 1 86 ? 2.474 -6.110 6.200 1.00 80.69 86 LEU A C 1
ATOM 650 O O . LEU A 1 86 ? 1.463 -6.481 5.611 1.00 80.69 86 LEU A O 1
ATOM 654 N N . ASP A 1 87 ? 3.376 -6.961 6.688 1.00 83.62 87 ASP A N 1
ATOM 655 C CA . ASP A 1 87 ? 3.284 -8.413 6.538 1.00 83.62 87 ASP A CA 1
ATOM 656 C C . ASP A 1 87 ? 2.373 -9.042 7.597 1.00 83.62 87 ASP A C 1
ATOM 658 O O . ASP A 1 87 ? 2.019 -10.219 7.499 1.00 83.62 87 ASP A O 1
ATOM 662 N N . ARG A 1 88 ? 1.990 -8.285 8.637 1.00 88.44 88 ARG A N 1
ATOM 663 C CA . ARG A 1 88 ? 1.198 -8.802 9.756 1.00 88.44 88 ARG A CA 1
ATOM 664 C C . ARG A 1 88 ? -0.035 -7.968 10.035 1.00 88.44 88 ARG A C 1
ATOM 666 O O . ARG A 1 88 ? 0.018 -6.748 10.120 1.00 88.44 88 ARG A O 1
ATOM 673 N N . VAL A 1 89 ? -1.145 -8.648 10.299 1.00 90.25 89 VAL A N 1
ATOM 674 C CA . VAL A 1 89 ? -2.425 -8.018 10.639 1.00 90.25 89 VAL A CA 1
ATOM 675 C C . VAL A 1 89 ? -2.875 -8.475 12.019 1.00 90.25 89 VAL A C 1
ATOM 677 O O . VAL A 1 89 ? -2.894 -9.666 12.323 1.00 90.25 89 VAL A O 1
ATOM 680 N N . THR A 1 90 ? -3.235 -7.523 12.874 1.00 91.88 90 THR A N 1
ATOM 681 C CA . THR A 1 90 ? -3.811 -7.779 14.195 1.00 91.88 90 THR A CA 1
ATOM 682 C C . THR A 1 90 ? -5.329 -7.775 14.091 1.00 91.88 90 THR A C 1
ATOM 684 O O . THR A 1 90 ? -5.940 -6.734 13.854 1.00 91.88 90 THR A O 1
ATOM 687 N N . TYR A 1 91 ? -5.939 -8.938 14.304 1.00 92.69 91 TYR A N 1
ATOM 688 C CA . TYR A 1 91 ? -7.382 -9.151 14.263 1.00 92.69 91 TYR A CA 1
ATOM 689 C C . TYR A 1 91 ? -7.831 -9.927 15.507 1.00 92.69 91 TYR A C 1
ATOM 691 O O . TYR A 1 91 ? -7.261 -10.968 15.838 1.00 92.69 91 TYR A O 1
ATOM 699 N N . ASN A 1 92 ? -8.832 -9.415 16.235 1.00 89.81 92 ASN A N 1
ATOM 700 C CA . ASN A 1 92 ? -9.339 -10.012 17.483 1.00 89.81 92 ASN A CA 1
ATOM 701 C C . ASN A 1 92 ? -8.234 -10.344 18.514 1.00 89.81 92 ASN A C 1
ATOM 703 O O . ASN A 1 92 ? -8.237 -11.407 19.137 1.00 89.81 92 ASN A O 1
ATOM 707 N N . GLY A 1 93 ? -7.248 -9.451 18.663 1.00 86.31 93 GLY A N 1
ATOM 708 C CA . GLY A 1 93 ? -6.129 -9.618 19.601 1.00 86.31 93 GLY A CA 1
ATOM 709 C C . GLY A 1 93 ? -5.099 -10.681 19.200 1.00 86.31 93 GLY A C 1
ATOM 710 O O . GLY A 1 93 ? -4.204 -10.985 19.986 1.00 86.31 93 GLY A O 1
ATOM 711 N N . ARG A 1 94 ? -5.200 -11.250 17.993 1.00 89.81 94 ARG A N 1
ATOM 712 C CA . ARG A 1 94 ? -4.233 -12.201 17.433 1.00 89.81 94 ARG A CA 1
ATOM 713 C C . ARG A 1 94 ? -3.565 -11.609 16.202 1.00 89.81 94 ARG A C 1
ATOM 715 O O . ARG A 1 94 ? -4.194 -10.876 15.446 1.00 89.81 94 ARG A O 1
ATOM 722 N N . SER A 1 95 ? -2.294 -11.942 16.008 1.00 90.50 95 SER A N 1
ATOM 723 C CA . SER A 1 95 ? -1.536 -11.531 14.831 1.00 90.50 95 SER A CA 1
ATOM 724 C C . SER A 1 95 ? -1.549 -12.641 13.784 1.00 90.50 95 SER A C 1
ATOM 726 O O . SER A 1 95 ? -1.191 -13.779 14.084 1.00 90.50 95 SER A O 1
ATOM 728 N N . TYR A 1 96 ? -1.919 -12.297 12.559 1.00 91.56 96 TYR A N 1
ATOM 729 C CA . TYR A 1 96 ? -1.931 -13.162 11.382 1.00 91.56 96 TYR A CA 1
ATOM 730 C C . TYR A 1 96 ? -0.911 -12.648 10.369 1.00 91.56 96 TYR A C 1
ATOM 732 O O . TYR A 1 96 ? -0.516 -11.481 10.438 1.00 91.56 96 TYR A O 1
ATOM 740 N N . GLU A 1 97 ? -0.451 -13.510 9.469 1.00 90.94 97 GLU A N 1
ATOM 741 C CA . GLU A 1 97 ? 0.204 -13.039 8.247 1.00 90.94 97 GLU A CA 1
ATOM 742 C C . GLU A 1 97 ? -0.832 -12.358 7.348 1.00 90.94 97 GLU A C 1
ATOM 744 O O . GLU A 1 97 ? -2.025 -12.667 7.416 1.00 90.94 97 GLU A O 1
ATOM 749 N N . TYR A 1 98 ? -0.389 -11.387 6.554 1.00 86.94 98 TYR A N 1
ATOM 750 C CA . TYR A 1 98 ? -1.259 -10.567 5.713 1.00 86.94 98 TYR A CA 1
ATOM 751 C C . TYR A 1 98 ? -2.143 -11.411 4.785 1.00 86.94 98 TYR A C 1
ATOM 753 O O . TYR A 1 98 ? -3.350 -11.193 4.722 1.00 86.94 98 TYR A O 1
ATOM 761 N N . GLU A 1 99 ? -1.563 -12.417 4.129 1.00 85.62 99 GLU A N 1
ATOM 762 C CA . GLU A 1 99 ? -2.292 -13.309 3.220 1.00 85.62 99 GLU A CA 1
ATOM 763 C C . GLU A 1 99 ? -3.301 -14.198 3.968 1.00 85.62 99 GLU A C 1
ATOM 765 O O . GLU A 1 99 ? -4.445 -14.363 3.539 1.00 85.62 99 GLU A O 1
ATOM 770 N N . ASP A 1 100 ? -2.916 -14.709 5.140 1.00 90.81 100 ASP A N 1
ATOM 771 C CA . ASP A 1 100 ? -3.761 -15.579 5.964 1.00 90.81 100 ASP A CA 1
ATOM 772 C C . ASP A 1 100 ? -4.944 -14.842 6.597 1.00 90.81 100 ASP A C 1
ATOM 774 O O . ASP A 1 100 ? -6.020 -15.419 6.794 1.00 90.81 100 ASP A O 1
ATOM 778 N N . PHE A 1 101 ? -4.762 -13.560 6.917 1.00 92.06 101 PHE A N 1
ATOM 779 C CA . PHE A 1 101 ? -5.798 -12.729 7.521 1.00 92.06 101 PHE A CA 1
ATOM 780 C C . PHE A 1 101 ? -7.078 -12.716 6.680 1.00 92.06 101 PHE A C 1
ATOM 782 O O . PHE A 1 101 ? -8.169 -12.846 7.240 1.00 92.06 101 PHE A O 1
ATOM 789 N N . PHE A 1 102 ? -6.968 -12.620 5.353 1.00 91.50 102 PHE A N 1
ATOM 790 C CA . PHE A 1 102 ? -8.139 -12.574 4.476 1.00 91.50 102 PHE A CA 1
ATOM 791 C C . PHE A 1 102 ? -8.949 -13.861 4.521 1.00 91.50 102 PHE A C 1
ATOM 793 O O . PHE A 1 102 ? -10.175 -13.803 4.610 1.00 91.50 102 PHE A O 1
ATOM 800 N N . ASN A 1 103 ? -8.277 -15.012 4.552 1.00 92.56 103 ASN A N 1
ATOM 801 C CA . ASN A 1 103 ? -8.939 -16.306 4.677 1.00 92.56 103 ASN A CA 1
ATOM 802 C C . ASN A 1 103 ? -9.670 -16.423 6.018 1.00 92.56 103 ASN A C 1
ATOM 804 O O . ASN A 1 103 ? -10.847 -16.784 6.056 1.00 92.56 103 ASN A O 1
ATOM 808 N N . VAL A 1 104 ? -9.005 -16.071 7.123 1.00 94.12 104 VAL A N 1
ATOM 809 C CA . VAL A 1 104 ? -9.606 -16.114 8.467 1.00 94.12 104 VAL A CA 1
ATOM 810 C C . VAL A 1 104 ? -10.814 -15.185 8.557 1.00 94.12 104 VAL A C 1
ATOM 812 O O . VAL A 1 104 ? -11.866 -15.581 9.065 1.00 94.12 104 VAL A O 1
ATOM 815 N N . PHE A 1 105 ? -10.681 -13.962 8.049 1.00 93.94 105 PHE A N 1
ATOM 816 C CA . PHE A 1 105 ? -11.748 -12.974 8.078 1.00 93.94 105 PHE A CA 1
ATOM 817 C C . PHE A 1 105 ? -12.939 -13.411 7.216 1.00 93.94 105 PHE A C 1
ATOM 819 O O . PHE A 1 105 ? -14.082 -13.365 7.680 1.00 93.94 105 PHE A O 1
ATOM 826 N N . TYR A 1 106 ? -12.680 -13.888 5.997 1.00 93.12 106 TYR A N 1
ATOM 827 C CA . TYR A 1 106 ? -13.715 -14.336 5.068 1.00 93.12 106 TYR A CA 1
ATOM 828 C C . TYR A 1 106 ? -14.491 -15.537 5.613 1.00 93.12 106 TYR A C 1
ATOM 830 O O . TYR A 1 106 ? -15.717 -15.544 5.561 1.00 93.12 106 TYR A O 1
ATOM 838 N N . LEU A 1 107 ? -13.809 -16.523 6.206 1.00 94.50 107 LEU A N 1
ATOM 839 C CA . LEU A 1 107 ? -14.467 -17.692 6.800 1.00 94.50 107 LEU A CA 1
ATOM 840 C C . LEU A 1 107 ? -15.419 -17.326 7.948 1.00 94.50 107 LEU A C 1
ATOM 842 O O . LEU A 1 107 ? -16.401 -18.029 8.170 1.00 94.50 107 LEU A O 1
ATOM 846 N N . GLN A 1 108 ? -15.142 -16.242 8.676 1.00 92.62 108 GLN A N 1
ATOM 847 C CA . GLN A 1 108 ? -15.977 -15.791 9.792 1.00 92.62 108 GLN A CA 1
ATOM 848 C C . GLN A 1 108 ? -17.123 -14.872 9.360 1.00 92.62 108 GLN A C 1
ATOM 850 O O . GLN A 1 108 ? -18.192 -14.915 9.965 1.00 92.62 108 GLN A O 1
ATOM 855 N N . ASN A 1 109 ? -16.908 -14.038 8.339 1.00 92.69 109 ASN A N 1
ATOM 856 C CA . ASN A 1 109 ? -17.824 -12.946 7.994 1.00 92.69 109 ASN A CA 1
ATOM 857 C C . ASN A 1 109 ? -18.545 -13.148 6.649 1.00 92.69 109 ASN A C 1
ATOM 859 O O . ASN A 1 109 ? -19.581 -12.533 6.415 1.00 92.69 109 ASN A O 1
ATOM 863 N N . GLY A 1 110 ? -18.031 -14.010 5.767 1.00 93.19 110 GLY A N 1
ATOM 864 C CA . GLY A 1 110 ? -18.572 -14.257 4.425 1.00 93.19 110 GLY A CA 1
ATOM 865 C C . GLY A 1 110 ? -18.238 -13.179 3.387 1.00 93.19 110 GLY A C 1
ATOM 866 O O . GLY A 1 110 ? -18.803 -13.189 2.297 1.00 93.19 110 GLY A O 1
ATOM 867 N N . PHE A 1 111 ? -17.348 -12.238 3.712 1.00 90.81 111 PHE A N 1
ATOM 868 C CA . PHE A 1 111 ? -16.883 -11.170 2.823 1.00 90.81 111 PHE A CA 1
ATOM 869 C C . PHE A 1 111 ? -15.463 -10.721 3.194 1.00 90.81 111 PHE A C 1
ATOM 871 O O . PHE A 1 111 ? -14.993 -10.996 4.297 1.00 90.81 111 PHE A O 1
ATOM 878 N N . LEU A 1 112 ? -14.781 -10.029 2.274 1.00 92.06 112 LEU A N 1
ATOM 879 C CA . LEU A 1 112 ? -13.467 -9.424 2.517 1.00 92.06 112 LEU A CA 1
ATOM 880 C C . LEU A 1 112 ? -13.594 -8.053 3.206 1.00 92.06 112 LEU A C 1
ATOM 882 O O . LEU A 1 112 ? -14.567 -7.333 2.959 1.00 92.06 112 LEU A O 1
ATOM 886 N N . PRO A 1 113 ? -12.628 -7.674 4.062 1.00 93.19 113 PRO A N 1
ATOM 887 C CA . PRO A 1 113 ? -12.622 -6.360 4.692 1.00 93.19 113 PRO A CA 1
ATOM 888 C C . PRO A 1 113 ? -12.283 -5.260 3.674 1.00 93.19 113 PRO A C 1
ATOM 890 O O . PRO A 1 113 ? -11.773 -5.530 2.591 1.00 93.19 113 PRO A O 1
ATOM 893 N N . VAL A 1 114 ? -12.521 -4.003 4.044 1.00 92.56 114 VAL A N 1
ATOM 894 C CA . VAL A 1 114 ? -12.128 -2.827 3.250 1.00 92.56 114 VAL A CA 1
ATOM 895 C C . VAL A 1 114 ? -10.878 -2.212 3.864 1.00 92.56 114 VAL A C 1
ATOM 897 O O . VAL A 1 114 ? -10.863 -1.941 5.062 1.00 92.56 114 VAL A O 1
ATOM 900 N N . LEU A 1 115 ? -9.835 -1.955 3.078 1.00 90.81 115 LEU A N 1
ATOM 901 C CA . LEU A 1 115 ? -8.654 -1.238 3.566 1.00 90.81 115 LEU A CA 1
ATOM 902 C C . LEU A 1 115 ? -8.908 0.273 3.498 1.00 90.81 115 LEU A C 1
ATOM 904 O O . LEU A 1 115 ? -9.102 0.817 2.414 1.00 90.81 115 LEU A O 1
ATOM 908 N N . GLU A 1 116 ? -8.900 0.950 4.647 1.00 89.94 116 GLU A N 1
ATOM 909 C CA . GLU A 1 116 ? -8.824 2.411 4.725 1.00 89.94 116 GLU A CA 1
ATOM 910 C C . GLU A 1 116 ? -7.361 2.832 4.840 1.00 89.94 116 GLU A C 1
ATOM 912 O O . GLU A 1 116 ? -6.625 2.350 5.706 1.00 89.94 116 GLU A O 1
ATOM 917 N N . ILE A 1 117 ? -6.980 3.774 3.983 1.00 85.25 117 ILE A N 1
ATOM 918 C CA . ILE A 1 117 ? -5.690 4.448 4.007 1.00 85.25 117 ILE A CA 1
ATOM 919 C C . ILE A 1 117 ? -5.970 5.927 4.228 1.00 85.25 117 ILE A C 1
ATOM 921 O O . ILE A 1 117 ? -6.548 6.596 3.367 1.00 85.25 117 ILE A O 1
ATOM 925 N N . SER A 1 118 ? -5.618 6.418 5.410 1.00 83.69 118 SER A N 1
ATOM 926 C CA . SER A 1 118 ? -5.821 7.811 5.797 1.00 83.69 118 SER A CA 1
ATOM 927 C C . SER A 1 118 ? -4.507 8.569 5.701 1.00 83.69 118 SER A C 1
ATOM 929 O O . SER A 1 118 ? -3.504 8.138 6.260 1.00 83.69 118 SER A O 1
ATOM 931 N N . TYR A 1 119 ? -4.513 9.707 5.012 1.00 77.44 119 TYR A N 1
ATOM 932 C CA . TYR A 1 119 ? -3.346 10.572 4.874 1.00 77.44 119 TYR A CA 1
ATOM 933 C C . TYR A 1 119 ? -3.769 12.040 4.973 1.00 77.44 119 TYR A C 1
ATOM 935 O O . TYR A 1 119 ? -4.398 12.588 4.066 1.00 77.44 119 TYR A O 1
ATOM 943 N N . GLY A 1 120 ? -3.493 12.667 6.120 1.00 76.19 120 GLY A N 1
ATOM 944 C CA . GLY A 1 120 ? -4.017 13.997 6.441 1.00 76.19 120 GLY A CA 1
ATOM 945 C C . GLY A 1 120 ? -5.547 14.022 6.452 1.00 76.19 120 GLY A C 1
ATOM 946 O O . GLY A 1 120 ? -6.187 13.279 7.194 1.00 76.19 120 GLY A O 1
ATOM 947 N N . SER A 1 121 ? -6.141 14.884 5.623 1.00 76.62 121 SER A N 1
ATOM 948 C CA . SER A 1 121 ? -7.596 14.963 5.423 1.00 76.62 121 SER A CA 1
ATOM 949 C C . SER A 1 121 ? -8.138 13.963 4.395 1.00 76.62 121 SER A C 1
ATOM 951 O O . SER A 1 121 ? -9.357 13.818 4.273 1.00 76.62 121 SER A O 1
ATOM 953 N N . PHE A 1 122 ? -7.266 13.268 3.659 1.00 78.94 122 PHE A N 1
ATOM 954 C CA . PHE A 1 122 ? -7.663 12.319 2.627 1.00 78.94 122 PHE A CA 1
ATOM 955 C C . PHE A 1 122 ? -7.891 10.929 3.210 1.00 78.94 122 PHE A C 1
ATOM 957 O O . PHE A 1 122 ? -7.130 10.451 4.051 1.00 78.94 122 PHE A O 1
ATOM 964 N N . LYS A 1 123 ? -8.934 10.263 2.714 1.00 84.94 123 LYS A N 1
ATOM 965 C CA . LYS A 1 123 ? -9.234 8.866 3.018 1.00 84.94 123 LYS A CA 1
ATOM 966 C C . LYS A 1 123 ? -9.475 8.110 1.730 1.00 84.94 123 LYS A C 1
ATOM 968 O O . LYS A 1 123 ? -10.352 8.478 0.949 1.00 84.94 123 LYS A O 1
ATOM 973 N N . PHE A 1 124 ? -8.716 7.045 1.540 1.00 85.31 124 PHE A N 1
ATOM 974 C CA . PHE A 1 124 ? -8.852 6.139 0.414 1.00 85.31 124 PHE A CA 1
ATOM 975 C C . PHE A 1 124 ? -9.361 4.798 0.914 1.00 85.31 124 PHE A C 1
ATOM 977 O O . PHE A 1 124 ? -8.913 4.299 1.943 1.00 85.31 124 PHE A O 1
ATOM 984 N N . TYR A 1 125 ? -10.302 4.226 0.173 1.00 88.25 125 TYR A N 1
ATOM 985 C CA . TYR A 1 125 ? -10.894 2.934 0.484 1.00 88.25 125 TYR A CA 1
ATOM 986 C C . TYR A 1 125 ? -10.553 1.969 -0.642 1.00 88.25 125 TYR A C 1
ATOM 988 O O . TYR A 1 125 ? -11.001 2.173 -1.771 1.00 88.25 125 TYR A O 1
ATOM 996 N N . ASN A 1 126 ? -9.764 0.940 -0.340 1.00 86.56 126 ASN A N 1
ATOM 997 C CA . ASN A 1 126 ? -9.502 -0.150 -1.266 1.00 86.56 126 ASN A CA 1
ATOM 998 C C . ASN A 1 126 ? -10.397 -1.350 -0.926 1.00 86.56 126 ASN A C 1
ATOM 1000 O O . ASN A 1 126 ? -10.246 -1.979 0.122 1.00 86.56 126 ASN A O 1
ATOM 1004 N N . GLU A 1 127 ? -11.330 -1.642 -1.829 1.00 86.75 127 GLU A N 1
ATOM 1005 C CA . GLU A 1 127 ? -12.193 -2.831 -1.794 1.00 86.75 127 GLU A CA 1
ATOM 1006 C C . GLU A 1 127 ? -11.597 -4.000 -2.600 1.00 86.75 127 GLU A C 1
ATOM 1008 O O . GLU A 1 127 ? -12.054 -5.128 -2.466 1.00 86.75 127 GLU A O 1
ATOM 1013 N N . TYR A 1 128 ? -10.557 -3.739 -3.401 1.00 81.25 128 TYR A N 1
ATOM 1014 C CA . TYR A 1 128 ? -9.878 -4.701 -4.271 1.00 81.25 128 TYR A CA 1
ATOM 1015 C C . TYR A 1 128 ? -8.491 -5.009 -3.705 1.00 81.25 128 TYR A C 1
ATOM 1017 O O . TYR A 1 128 ? -7.456 -4.560 -4.212 1.00 81.25 128 TYR A O 1
ATOM 1025 N N . LEU A 1 129 ? -8.475 -5.738 -2.593 1.00 79.75 129 LEU A N 1
ATOM 1026 C CA . LEU A 1 129 ? -7.250 -6.031 -1.846 1.00 79.75 129 LEU A CA 1
ATOM 1027 C C . LEU A 1 129 ? -6.279 -6.910 -2.641 1.00 79.75 129 LEU A C 1
ATOM 1029 O O . LEU A 1 129 ? -5.071 -6.778 -2.475 1.00 79.75 129 LEU A O 1
ATOM 1033 N N . GLU A 1 130 ? -6.785 -7.731 -3.562 1.00 73.12 130 GLU A N 1
ATOM 1034 C CA . GLU A 1 130 ? -5.958 -8.519 -4.479 1.00 73.12 130 GLU A CA 1
ATOM 1035 C C . GLU A 1 130 ? -5.283 -7.701 -5.594 1.00 73.12 130 GLU A C 1
ATOM 1037 O O . GLU A 1 130 ? -4.316 -8.170 -6.191 1.00 73.12 130 GLU A O 1
ATOM 1042 N N . ALA A 1 131 ? -5.782 -6.502 -5.912 1.00 73.50 131 ALA A N 1
ATOM 1043 C CA . ALA A 1 131 ? -5.336 -5.764 -7.094 1.00 73.50 131 ALA A CA 1
ATOM 1044 C C . ALA A 1 131 ? -4.080 -4.922 -6.838 1.00 73.50 131 ALA A C 1
ATOM 1046 O O . ALA A 1 131 ? -3.258 -4.754 -7.740 1.00 73.50 131 ALA A O 1
ATOM 1047 N N . VAL A 1 132 ? -3.938 -4.369 -5.627 1.00 68.75 132 VAL A N 1
ATOM 1048 C CA . VAL A 1 132 ? -2.829 -3.475 -5.270 1.00 68.75 132 VAL A CA 1
ATOM 1049 C C . VAL A 1 132 ? -2.358 -3.766 -3.845 1.00 68.75 132 VAL A C 1
ATOM 1051 O O . VAL A 1 132 ? -3.120 -3.545 -2.897 1.00 68.75 132 VAL A O 1
ATOM 1054 N N . PRO A 1 133 ? -1.096 -4.195 -3.664 1.00 73.44 133 PRO A N 1
ATOM 1055 C CA . PRO A 1 133 ? -0.514 -4.352 -2.342 1.00 73.44 133 PRO A CA 1
ATOM 1056 C C . PRO A 1 133 ? -0.460 -3.014 -1.581 1.00 73.44 133 PRO A C 1
ATOM 1058 O O . PRO A 1 133 ? -0.134 -1.984 -2.178 1.00 73.44 133 PRO A O 1
ATOM 1061 N N . PRO A 1 134 ? -0.665 -3.003 -0.251 1.00 70.44 134 PRO A N 1
ATOM 1062 C CA . PRO A 1 134 ? -0.636 -1.778 0.554 1.00 70.44 134 PRO A CA 1
ATOM 1063 C C . PRO A 1 134 ? 0.667 -0.978 0.418 1.00 70.44 134 PRO A C 1
ATOM 1065 O O . PRO A 1 134 ? 0.643 0.250 0.447 1.00 70.44 134 PRO A O 1
ATOM 1068 N N . HIS A 1 135 ? 1.804 -1.656 0.225 1.00 74.62 135 HIS A N 1
ATOM 1069 C CA . HIS A 1 135 ? 3.108 -1.003 0.094 1.00 74.62 135 HIS A CA 1
ATOM 1070 C C . HIS A 1 135 ? 3.232 -0.135 -1.169 1.00 74.62 135 HIS A C 1
ATOM 1072 O O . HIS A 1 135 ? 3.891 0.901 -1.125 1.00 74.62 135 HIS A O 1
ATOM 1078 N N . GLU A 1 136 ? 2.595 -0.513 -2.281 1.00 74.62 136 GLU A N 1
ATOM 1079 C CA . GLU A 1 136 ? 2.593 0.303 -3.504 1.00 74.62 136 GLU A CA 1
ATOM 1080 C C . GLU A 1 136 ? 1.750 1.565 -3.316 1.00 74.62 136 GLU A C 1
ATOM 1082 O O . GLU A 1 136 ? 2.127 2.650 -3.758 1.00 74.62 136 GLU A O 1
ATOM 1087 N N . PHE A 1 137 ? 0.649 1.456 -2.571 1.00 71.88 137 PHE A N 1
ATOM 1088 C CA . PHE A 1 137 ? -0.154 2.619 -2.226 1.00 71.88 137 PHE A CA 1
ATOM 1089 C C . PHE A 1 137 ? 0.599 3.585 -1.303 1.00 71.88 137 PHE A C 1
ATOM 1091 O O . PHE A 1 137 ? 0.547 4.794 -1.505 1.00 71.88 137 PHE A O 1
ATOM 1098 N N . LEU A 1 138 ? 1.326 3.073 -0.307 1.00 73.25 138 LEU A N 1
ATOM 1099 C CA . LEU A 1 138 ? 2.149 3.910 0.570 1.00 73.25 138 LEU A CA 1
ATOM 1100 C C . LEU A 1 138 ? 3.212 4.692 -0.206 1.00 73.25 138 LEU A C 1
ATOM 1102 O O . LEU A 1 138 ? 3.395 5.877 0.058 1.00 73.25 138 LEU A O 1
ATOM 1106 N N . LYS A 1 139 ? 3.868 4.061 -1.189 1.00 71.38 139 LYS A N 1
ATOM 1107 C CA . LYS A 1 139 ? 4.806 4.754 -2.086 1.00 71.38 139 LYS A CA 1
ATOM 1108 C C . LYS A 1 139 ? 4.119 5.870 -2.867 1.00 71.38 139 LYS A C 1
ATOM 1110 O O . LYS A 1 139 ? 4.681 6.949 -2.994 1.00 71.38 139 LYS A O 1
ATOM 1115 N N . PHE A 1 140 ? 2.909 5.619 -3.368 1.00 67.75 140 PHE A N 1
ATOM 1116 C CA . PHE A 1 140 ? 2.118 6.638 -4.055 1.00 67.75 140 PHE A CA 1
ATOM 1117 C C . PHE A 1 140 ? 1.709 7.792 -3.124 1.00 67.75 140 PHE A C 1
ATOM 1119 O O . PHE A 1 140 ? 1.716 8.945 -3.538 1.00 67.75 140 PHE A O 1
ATOM 1126 N N . ALA A 1 141 ? 1.365 7.497 -1.869 1.00 65.12 141 ALA A N 1
ATOM 1127 C CA . ALA A 1 141 ? 0.902 8.493 -0.906 1.00 65.12 141 ALA A CA 1
ATOM 1128 C C . ALA A 1 141 ? 2.014 9.429 -0.397 1.00 65.12 141 ALA A C 1
ATOM 1130 O O . ALA A 1 141 ? 1.708 10.535 0.033 1.00 65.12 141 ALA A O 1
ATOM 1131 N N . GLN A 1 142 ? 3.285 9.021 -0.460 1.00 61.88 142 GLN A N 1
ATOM 1132 C CA . GLN A 1 142 ? 4.451 9.816 -0.034 1.00 61.88 142 GLN A CA 1
ATOM 1133 C C . GLN A 1 142 ? 4.912 10.860 -1.076 1.00 61.88 142 GLN A C 1
ATOM 1135 O O . GLN A 1 142 ? 6.098 11.181 -1.132 1.00 61.88 142 GLN A O 1
ATOM 1140 N N . TRP A 1 143 ? 3.994 11.342 -1.918 1.00 56.59 143 TRP A N 1
ATOM 1141 C CA . TRP A 1 143 ? 4.271 12.284 -3.008 1.00 56.59 143 TRP A CA 1
ATOM 1142 C C . TRP A 1 143 ? 4.777 13.647 -2.524 1.00 56.59 143 TRP A C 1
ATOM 1144 O O . TRP A 1 143 ? 4.204 14.186 -1.546 1.00 56.59 143 TRP A O 1
#

Radius of gyration: 26.4 Å; chains: 1; bounding box: 54×50×78 Å

Foldseek 3Di:
DPDDPCVVVVVVVVVVVCVVVCVVVVVVVVCVCPPCVNVNDDDPCPVVDDPPLADPPWAKAKFWAAPVVPHTFKGADADPVRHGPLQWIQGPNDIDGNVVVQVVCCVVPVAGTWMWIDGRPDIDIHRCCVPDRVVVVSVVNND